Protein AF-A0A6P1Q383-F1 (afdb_monomer)

Mean predicted aligned error: 3.59 Å

Foldseek 3Di:
DQLLVQDPHNPVQVVCVVVVHDRDDGHDPDDCVVVVVVCVVLVNPDPDWDADPVRDIDDDDDDPVRVVVVVVVVVVVD

Organism: NCBI:txid1615494

Radius of gyration: 15.62 Å; Cα contacts (8 Å, |Δi|>4): 56; chains: 1; bounding box: 31×28×39 Å

Nearest PDB structures (foldseek):
  4ilf-assembly1_B  TM=9.843E-01  e=1.082E-07  Salmonella enterica subsp. enterica serovar Typhimurium str. LT2
  4i5q-assembly1_B  TM=9.798E-01  e=1.427E-07  Salmonella enterica subsp. enterica serovar Typhimurium str. LT2
  4npb-assembly1_B  TM=9.916E-01  e=2.480E-07  Yersinia pestis CO92
  1eej-assembly1_A  TM=9.911E-01  e=4.948E-07  Escherichia coli
  1jzd-assembly1_B  TM=9.918E-01  e=6.523E-07  Escherichia coli

Sequence (78 aa):
MKSIWCAKDRNKAFDAAMKGDAVSPADCKTDLAQHYQLGILFGIQGTPAILLENGLMIPGYQGPQEMKQLLDKQKSGN

InterPro domains:
  IPR012336 Thioredoxin-like fold [PF13098] (7-74)
  IPR036249 Thioredoxin-like superfamily [SSF52833] (2-73)
  IPR051470 Thiol:disulfide interchange protein [PTHR35272] (1-74)

Solvent-accessible surface area (backbone atoms only — not comparable to full-atom values): 4860 Å² total; per-residue (Å²): 108,67,24,32,76,37,36,96,52,40,66,64,33,44,54,34,45,77,73,70,44,89,65,69,89,40,78,62,91,79,64,64,64,59,58,53,52,51,37,51,75,74,68,54,88,62,81,51,62,46,74,46,97,89,67,52,74,44,80,48,86,66,56,74,68,60,43,49,55,51,52,53,54,57,59,71,74,108

pLDDT: mean 94.71, std 7.82, range [48.62, 98.5]

Structure (mmCIF, N/CA/C/O backbone):
data_AF-A0A6P1Q383-F1
#
_entry.id   AF-A0A6P1Q383-F1
#
loop_
_atom_site.group_PDB
_atom_site.id
_atom_site.type_symbol
_atom_site.label_atom_id
_atom_site.label_alt_id
_atom_site.label_comp_id
_atom_site.label_asym_id
_atom_site.label_entity_id
_atom_site.label_seq_id
_atom_site.pdbx_PDB_ins_code
_atom_site.Cartn_x
_atom_site.Cartn_y
_atom_site.Cartn_z
_atom_site.occupancy
_atom_site.B_iso_or_equiv
_atom_site.auth_seq_id
_atom_site.auth_comp_id
_atom_site.auth_asym_id
_atom_site.auth_atom_id
_atom_site.pdbx_PDB_model_num
ATOM 1 N N . MET A 1 1 ? 2.770 -2.172 -10.571 1.00 95.12 1 MET A N 1
ATOM 2 C CA . MET A 1 1 ? 2.772 -2.929 -9.293 1.00 95.12 1 MET A CA 1
ATOM 3 C C . MET A 1 1 ? 3.674 -4.161 -9.305 1.00 95.12 1 MET A C 1
ATOM 5 O O . MET A 1 1 ? 4.517 -4.246 -8.424 1.00 95.12 1 MET A O 1
ATOM 9 N N . LYS A 1 2 ? 3.573 -5.085 -10.278 1.00 97.25 2 LYS A N 1
ATOM 10 C CA . LYS A 1 2 ? 4.405 -6.312 -10.322 1.00 97.25 2 LYS A CA 1
ATOM 11 C C . LYS A 1 2 ? 5.900 -6.042 -10.120 1.00 97.25 2 LYS A C 1
ATOM 13 O O . LYS A 1 2 ? 6.495 -6.597 -9.205 1.00 97.25 2 LYS A O 1
ATOM 18 N N . SER A 1 3 ? 6.472 -5.124 -10.896 1.00 98.00 3 SER A N 1
ATOM 19 C CA . SER A 1 3 ? 7.900 -4.803 -10.803 1.00 98.00 3 SER A CA 1
ATOM 20 C C . SER A 1 3 ? 8.303 -4.158 -9.476 1.00 98.00 3 SER A C 1
ATOM 22 O O . SER A 1 3 ? 9.380 -4.451 -8.978 1.00 98.00 3 SER A O 1
ATOM 24 N N . ILE A 1 4 ? 7.417 -3.387 -8.835 1.00 98.25 4 ILE A N 1
ATOM 25 C CA . ILE A 1 4 ? 7.650 -2.858 -7.480 1.00 98.25 4 ILE A CA 1
ATOM 26 C C . ILE A 1 4 ? 7.733 -4.012 -6.467 1.00 98.25 4 ILE A C 1
ATOM 28 O O . ILE A 1 4 ? 8.655 -4.064 -5.661 1.00 98.25 4 ILE A O 1
ATOM 32 N N . TRP A 1 5 ? 6.821 -4.989 -6.544 1.00 98.12 5 TRP A N 1
ATOM 33 C CA . TRP A 1 5 ? 6.804 -6.158 -5.649 1.00 98.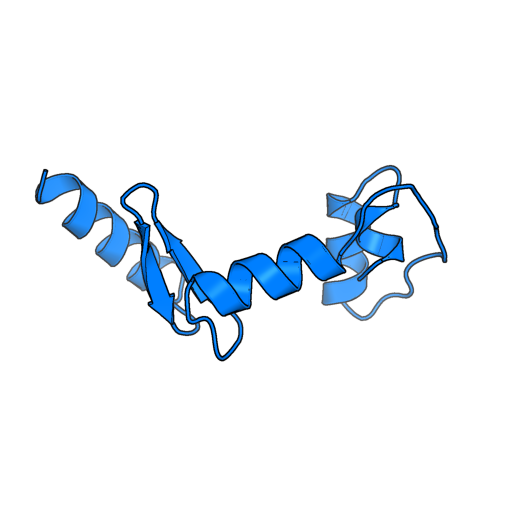12 5 TRP A CA 1
ATOM 34 C C . TRP A 1 5 ? 7.946 -7.144 -5.931 1.00 98.12 5 TRP A C 1
ATOM 36 O O . TRP A 1 5 ? 8.290 -7.958 -5.070 1.00 98.12 5 TRP A O 1
ATOM 46 N N . CYS A 1 6 ? 8.538 -7.074 -7.119 1.00 98.06 6 CYS A N 1
ATOM 47 C CA . CYS A 1 6 ? 9.686 -7.881 -7.517 1.00 98.06 6 CYS A CA 1
ATOM 48 C C . CYS A 1 6 ? 11.027 -7.148 -7.402 1.00 98.06 6 CYS A C 1
ATOM 50 O O . CYS A 1 6 ? 12.067 -7.756 -7.643 1.00 98.06 6 CYS A O 1
ATOM 52 N N . ALA A 1 7 ? 11.032 -5.872 -7.015 1.00 97.81 7 ALA A N 1
ATOM 53 C CA . ALA A 1 7 ? 12.259 -5.131 -6.783 1.00 97.81 7 ALA A CA 1
ATOM 54 C C . ALA A 1 7 ? 13.029 -5.703 -5.582 1.00 97.81 7 ALA A C 1
ATOM 56 O O . ALA A 1 7 ? 12.435 -6.174 -4.609 1.00 97.81 7 ALA A O 1
ATOM 57 N N . LYS A 1 8 ? 14.365 -5.603 -5.632 1.00 96.25 8 LYS A N 1
ATOM 58 C CA . LYS A 1 8 ? 15.244 -5.958 -4.503 1.00 96.25 8 LYS A CA 1
ATOM 59 C C . LYS A 1 8 ? 14.896 -5.153 -3.247 1.00 96.25 8 LYS A C 1
ATOM 61 O O . LYS A 1 8 ? 14.900 -5.698 -2.151 1.00 96.25 8 LYS A O 1
ATOM 66 N N . ASP A 1 9 ? 14.594 -3.871 -3.433 1.00 97.19 9 ASP A N 1
ATOM 67 C CA . ASP A 1 9 ? 14.103 -2.967 -2.399 1.00 97.19 9 ASP A CA 1
ATOM 68 C C . ASP A 1 9 ? 12.714 -2.467 -2.808 1.00 97.19 9 ASP A C 1
ATOM 70 O O . ASP A 1 9 ? 12.568 -1.593 -3.668 1.00 97.19 9 ASP A O 1
ATOM 74 N N . ARG A 1 10 ? 11.684 -3.086 -2.225 1.00 97.69 10 ARG A N 1
ATOM 75 C CA . ARG A 1 10 ? 10.281 -2.782 -2.528 1.00 97.69 10 ARG A CA 1
ATOM 76 C C . ARG A 1 10 ? 9.883 -1.396 -2.034 1.00 97.69 10 ARG A C 1
ATOM 78 O O . ARG A 1 10 ? 9.113 -0.729 -2.717 1.00 97.69 10 ARG A O 1
ATOM 85 N N . ASN A 1 11 ? 10.412 -0.968 -0.885 1.00 98.31 11 ASN A N 1
ATOM 86 C CA . ASN A 1 11 ? 10.135 0.340 -0.299 1.00 98.31 11 ASN A CA 1
ATOM 87 C C . ASN A 1 11 ? 10.625 1.438 -1.239 1.00 98.31 11 ASN A C 1
ATOM 89 O O . ASN A 1 11 ? 9.829 2.253 -1.696 1.00 98.31 11 ASN A O 1
ATOM 93 N N . LYS A 1 12 ? 11.896 1.371 -1.649 1.00 98.06 12 LYS A N 1
ATOM 94 C CA . LYS A 1 12 ? 12.471 2.340 -2.589 1.00 98.06 12 LYS A CA 1
ATOM 95 C C . LYS A 1 12 ? 11.743 2.357 -3.936 1.00 98.06 12 LYS A C 1
ATOM 97 O O . LYS A 1 12 ? 11.539 3.425 -4.509 1.00 98.06 12 LYS A O 1
ATOM 102 N N . ALA A 1 13 ? 11.357 1.190 -4.455 1.00 98.31 13 ALA A N 1
ATOM 103 C CA . ALA A 1 13 ? 10.624 1.100 -5.718 1.00 98.31 13 ALA A CA 1
ATOM 104 C C . ALA A 1 13 ? 9.202 1.680 -5.619 1.00 98.31 13 ALA A C 1
ATOM 106 O O . ALA A 1 13 ? 8.732 2.312 -6.563 1.00 98.31 13 ALA A O 1
ATOM 107 N N . PHE A 1 14 ? 8.521 1.482 -4.489 1.00 98.50 14 PHE A N 1
ATOM 108 C CA . PHE A 1 14 ? 7.203 2.063 -4.252 1.00 98.50 14 PHE A CA 1
ATOM 109 C C . PHE A 1 14 ? 7.290 3.582 -4.065 1.00 98.50 14 PHE A C 1
ATOM 111 O O . PHE A 1 14 ? 6.518 4.303 -4.688 1.00 98.50 14 PHE A O 1
ATOM 118 N N . ASP A 1 15 ? 8.275 4.074 -3.307 1.00 98.50 15 ASP A N 1
ATOM 119 C CA . ASP A 1 15 ? 8.517 5.510 -3.124 1.00 98.50 15 ASP A CA 1
ATOM 120 C C . ASP A 1 15 ? 8.757 6.222 -4.460 1.00 98.50 15 ASP A C 1
ATOM 122 O O . ASP A 1 15 ? 8.190 7.286 -4.703 1.00 98.50 15 ASP A O 1
ATOM 126 N N . ALA A 1 16 ? 9.574 5.629 -5.339 1.00 98.25 16 ALA A N 1
ATOM 127 C CA . ALA A 1 16 ? 9.813 6.137 -6.689 1.00 98.25 16 ALA A CA 1
ATOM 128 C C . ALA A 1 16 ? 8.506 6.197 -7.500 1.00 98.25 16 ALA A C 1
ATOM 130 O O . ALA A 1 16 ? 8.154 7.247 -8.034 1.00 98.25 16 ALA A O 1
ATOM 131 N N . ALA A 1 17 ? 7.726 5.111 -7.511 1.00 98.12 17 ALA A N 1
ATOM 132 C CA . ALA A 1 17 ? 6.447 5.074 -8.220 1.00 98.12 17 ALA A CA 1
ATOM 133 C C . ALA A 1 17 ? 5.456 6.138 -7.721 1.00 98.12 17 ALA A C 1
ATOM 135 O O . ALA A 1 17 ? 4.806 6.797 -8.528 1.00 98.12 17 ALA A O 1
ATOM 136 N N . MET A 1 18 ? 5.354 6.330 -6.402 1.00 97.81 18 MET A N 1
ATOM 137 C CA . MET A 1 18 ? 4.452 7.317 -5.799 1.00 97.81 18 MET A CA 1
ATOM 138 C C . MET A 1 18 ? 4.886 8.764 -6.066 1.00 97.81 18 MET A C 1
ATOM 140 O O . MET A 1 18 ? 4.045 9.659 -6.053 1.00 97.81 18 MET A O 1
ATOM 144 N N . LYS A 1 19 ? 6.175 9.001 -6.344 1.00 98.25 19 LYS A N 1
ATOM 145 C CA . LYS A 1 19 ? 6.701 10.297 -6.812 1.00 98.25 19 LYS A CA 1
ATOM 146 C C . LYS A 1 19 ? 6.488 10.533 -8.311 1.00 98.25 19 LYS A C 1
ATOM 148 O O . LYS A 1 19 ? 6.694 11.651 -8.772 1.00 98.25 19 LYS A O 1
ATOM 153 N N . GLY A 1 20 ? 6.063 9.511 -9.056 1.00 97.75 20 GLY A N 1
ATOM 154 C CA . GLY A 1 20 ? 5.931 9.548 -10.514 1.00 97.75 20 GLY A CA 1
ATOM 155 C C . GLY A 1 20 ? 7.202 9.146 -11.270 1.00 97.75 20 GLY A C 1
ATOM 156 O O . GLY A 1 20 ? 7.233 9.254 -12.495 1.00 97.75 20 GLY A O 1
ATOM 157 N N . ASP A 1 21 ? 8.232 8.661 -10.571 1.00 98.06 21 ASP A N 1
ATOM 158 C CA . ASP A 1 21 ? 9.469 8.188 -11.190 1.00 98.06 21 ASP A CA 1
ATOM 159 C C . ASP A 1 21 ? 9.277 6.810 -11.847 1.00 98.06 21 ASP A C 1
ATOM 161 O O . ASP A 1 21 ? 8.443 5.991 -11.444 1.00 98.06 21 ASP A O 1
ATOM 165 N N . ALA A 1 22 ? 10.103 6.515 -12.853 1.00 95.31 22 ALA A N 1
ATOM 166 C CA . ALA A 1 22 ? 10.104 5.211 -13.502 1.00 95.31 22 ALA A CA 1
ATOM 167 C C . ALA A 1 22 ? 10.635 4.114 -12.562 1.00 95.31 22 ALA A C 1
ATOM 169 O O . ALA A 1 22 ? 11.689 4.249 -11.940 1.00 95.31 22 ALA A O 1
ATOM 170 N N . VAL A 1 23 ? 9.938 2.977 -12.522 1.00 96.81 23 VAL A N 1
ATOM 171 C CA . VAL A 1 23 ? 10.393 1.766 -11.829 1.00 96.81 23 VAL A CA 1
ATOM 172 C C . VAL A 1 23 ? 10.901 0.770 -12.858 1.00 96.81 23 VAL A C 1
ATOM 174 O O . VAL A 1 23 ? 10.174 0.409 -13.783 1.00 96.81 23 VAL A O 1
ATOM 177 N N . SER A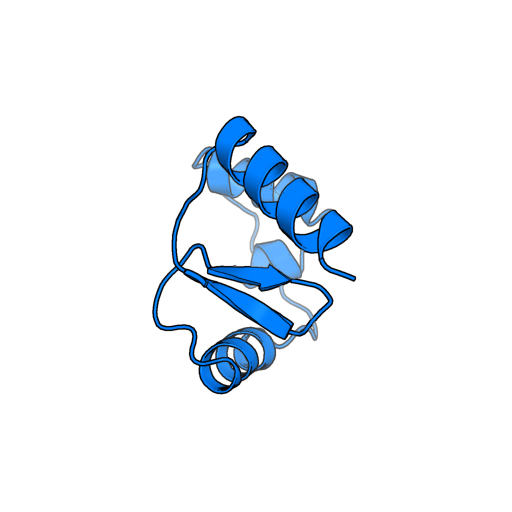 1 24 ? 12.137 0.300 -12.680 1.00 95.50 24 SER A N 1
ATOM 178 C CA . SER A 1 24 ? 12.730 -0.700 -13.567 1.00 95.50 24 SER A CA 1
ATOM 179 C C . SER A 1 24 ? 11.855 -1.956 -13.652 1.00 95.50 24 SER A C 1
ATOM 181 O O . SER A 1 24 ? 11.433 -2.472 -12.610 1.00 95.50 24 SER A O 1
ATOM 183 N N . PRO A 1 25 ? 11.608 -2.489 -14.863 1.00 96.62 25 PRO A N 1
ATOM 184 C CA . PRO A 1 25 ? 10.909 -3.753 -15.027 1.00 96.62 25 PRO A CA 1
ATOM 185 C C . PRO A 1 25 ? 11.623 -4.875 -14.273 1.00 96.62 25 PRO A C 1
ATOM 187 O O . PRO A 1 25 ? 12.831 -5.064 -14.391 1.00 96.62 25 PRO A O 1
ATOM 190 N N . ALA A 1 26 ? 10.853 -5.616 -13.491 1.00 96.69 26 ALA A N 1
ATOM 191 C CA . ALA A 1 26 ? 11.311 -6.767 -12.731 1.00 96.69 26 ALA A CA 1
ATOM 192 C C . ALA A 1 26 ? 10.193 -7.807 -12.668 1.00 96.69 26 ALA A C 1
ATOM 194 O O . ALA A 1 26 ? 9.010 -7.445 -12.601 1.00 96.69 26 ALA A O 1
ATOM 195 N N . ASP A 1 27 ? 10.589 -9.077 -12.651 1.00 96.62 27 ASP A N 1
ATOM 196 C CA . ASP A 1 27 ? 9.698 -10.220 -12.495 1.00 96.62 27 ASP A CA 1
ATOM 197 C C . ASP A 1 27 ? 10.223 -11.186 -11.424 1.00 96.62 27 ASP A C 1
ATOM 199 O O . ASP A 1 27 ? 11.416 -11.243 -11.126 1.00 96.62 27 ASP A O 1
ATOM 203 N N . CYS A 1 28 ? 9.299 -11.892 -10.782 1.00 96.50 28 CYS A N 1
ATOM 204 C CA . CYS A 1 28 ? 9.533 -12.788 -9.659 1.00 96.50 28 CYS A CA 1
ATOM 205 C C . CYS A 1 28 ? 8.299 -13.673 -9.429 1.00 96.50 28 CYS A C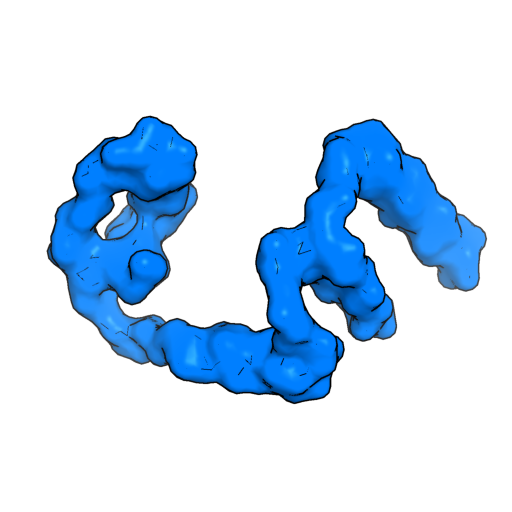 1
ATOM 207 O O . CYS A 1 28 ? 7.233 -13.452 -10.001 1.00 96.50 28 CYS A O 1
ATOM 209 N N . LYS A 1 29 ? 8.396 -14.648 -8.520 1.00 97.50 29 LYS A N 1
ATOM 210 C CA . LYS A 1 29 ? 7.307 -15.604 -8.244 1.00 97.50 29 LYS A CA 1
ATOM 211 C C . LYS A 1 29 ? 6.077 -15.011 -7.536 1.00 97.50 29 LYS A C 1
ATOM 213 O O . LYS A 1 29 ? 5.074 -15.700 -7.421 1.00 97.50 29 LYS A O 1
ATOM 218 N N . THR A 1 30 ? 6.135 -13.769 -7.050 1.00 96.81 30 THR A N 1
ATOM 219 C CA . THR A 1 30 ? 5.019 -13.135 -6.326 1.00 96.81 30 THR A CA 1
ATOM 220 C C . THR A 1 30 ? 3.796 -12.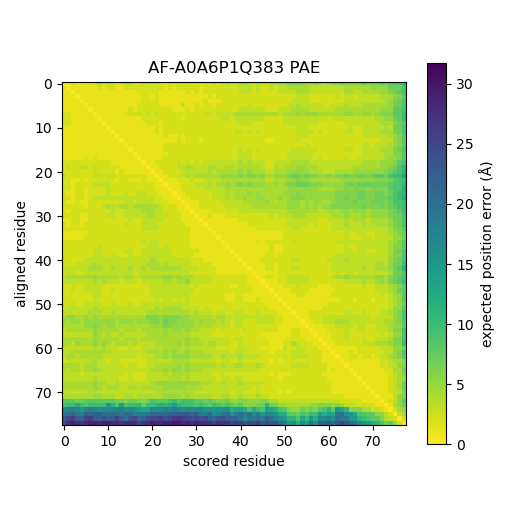977 -7.226 1.00 96.81 30 THR A C 1
ATOM 222 O O . THR A 1 30 ? 3.851 -12.234 -8.207 1.00 96.81 30 THR A O 1
ATOM 225 N N . ASP A 1 31 ? 2.687 -13.619 -6.875 1.00 97.31 31 ASP A N 1
ATOM 226 C CA . ASP A 1 31 ? 1.425 -13.527 -7.605 1.00 97.31 31 ASP A CA 1
ATOM 227 C C . ASP A 1 31 ? 0.528 -12.418 -7.030 1.00 97.31 31 ASP A C 1
ATOM 229 O O . AS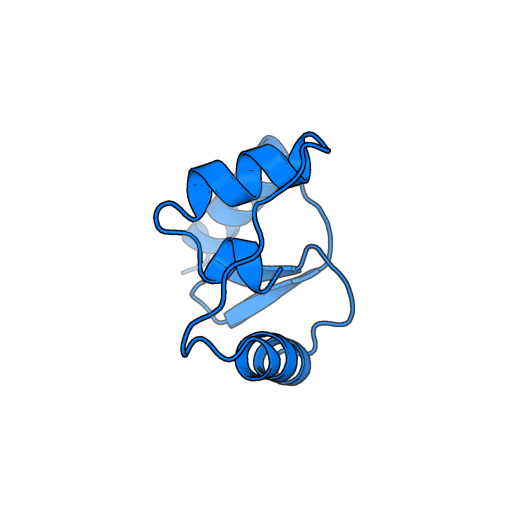P A 1 31 ? -0.049 -12.550 -5.952 1.00 97.31 31 ASP A O 1
ATOM 233 N N . LEU A 1 32 ? 0.403 -11.300 -7.753 1.00 97.12 32 LEU A N 1
ATOM 234 C CA . LEU A 1 32 ? -0.435 -10.178 -7.321 1.00 97.12 32 LEU A CA 1
ATOM 235 C C . LEU A 1 32 ? -1.936 -10.457 -7.451 1.00 97.12 32 LEU A C 1
ATOM 237 O O . LEU A 1 32 ? -2.724 -9.761 -6.805 1.00 97.12 32 LEU A O 1
ATOM 241 N N . ALA A 1 33 ? -2.341 -11.463 -8.234 1.00 97.81 33 ALA A N 1
ATOM 242 C CA . ALA A 1 33 ? -3.745 -11.847 -8.327 1.00 97.81 33 ALA A CA 1
ATOM 243 C C . ALA A 1 33 ? -4.265 -12.343 -6.971 1.00 97.81 33 ALA A C 1
ATOM 245 O O . ALA A 1 33 ? -5.403 -12.054 -6.617 1.00 97.81 33 ALA A O 1
ATOM 246 N N . GLN A 1 34 ? -3.414 -12.987 -6.163 1.00 98.19 34 GLN A N 1
ATOM 247 C CA . GLN A 1 34 ? -3.777 -13.420 -4.811 1.00 98.19 34 GLN A CA 1
ATOM 248 C C . GLN A 1 34 ? -4.056 -12.239 -3.877 1.00 98.19 34 GLN A C 1
ATOM 250 O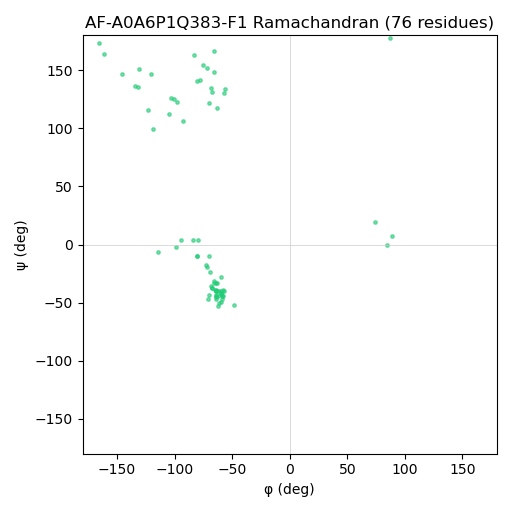 O . GLN A 1 34 ? -5.010 -12.289 -3.107 1.00 98.19 34 GLN A O 1
ATOM 255 N N . HIS A 1 35 ? -3.286 -11.149 -3.970 1.00 97.69 35 HIS A N 1
ATOM 256 C CA . HIS A 1 35 ? -3.552 -9.940 -3.179 1.00 97.69 35 HIS A CA 1
ATOM 257 C C . HIS A 1 35 ? -4.893 -9.310 -3.570 1.00 97.69 35 HIS A C 1
ATOM 259 O O . HIS A 1 35 ? -5.685 -8.935 -2.708 1.00 97.69 35 HIS A O 1
ATOM 265 N N . TYR A 1 36 ? -5.148 -9.213 -4.877 1.00 98.06 36 TYR A N 1
ATOM 266 C CA . TYR A 1 36 ? -6.388 -8.656 -5.407 1.00 98.06 36 TYR A CA 1
ATOM 267 C C . TYR A 1 36 ? -7.606 -9.506 -5.014 1.00 98.06 36 TYR A C 1
ATOM 269 O O . TYR A 1 36 ? -8.586 -8.978 -4.491 1.00 98.06 36 TYR A O 1
ATOM 277 N N . GLN A 1 37 ? -7.512 -10.829 -5.174 1.00 98.06 37 GLN A N 1
ATOM 278 C CA . GLN A 1 37 ? -8.575 -11.764 -4.812 1.00 98.06 37 GLN A CA 1
ATOM 279 C C . GLN A 1 37 ? -8.859 -11.756 -3.310 1.00 98.06 37 GLN A C 1
ATOM 281 O O . GLN A 1 37 ? -10.021 -11.789 -2.909 1.00 98.06 37 GLN A O 1
ATOM 286 N N . LEU A 1 38 ? -7.820 -11.674 -2.474 1.00 96.81 38 LEU A N 1
ATOM 287 C CA . LEU A 1 38 ? -7.994 -11.532 -1.033 1.00 96.81 38 LEU A CA 1
ATOM 288 C C . LEU A 1 38 ? -8.769 -10.252 -0.694 1.00 96.81 38 LEU A C 1
ATOM 290 O O . LEU A 1 38 ? -9.676 -10.291 0.131 1.00 96.81 38 LEU A O 1
ATOM 294 N N . GLY A 1 39 ? -8.472 -9.141 -1.374 1.00 96.38 39 GLY A N 1
ATOM 295 C CA . GLY A 1 39 ? -9.231 -7.901 -1.217 1.00 96.38 39 GLY A CA 1
ATOM 296 C C . GLY A 1 39 ? -10.715 -8.065 -1.554 1.00 96.38 39 GLY A C 1
ATOM 297 O O . GLY A 1 39 ? -11.565 -7.636 -0.775 1.00 96.38 39 GLY A O 1
ATOM 298 N N . ILE A 1 40 ? -11.033 -8.757 -2.653 1.00 96.88 40 ILE A N 1
ATOM 299 C CA . ILE A 1 40 ? -12.421 -9.086 -3.024 1.00 96.88 40 ILE A CA 1
ATOM 300 C C . ILE A 1 40 ? -13.107 -9.904 -1.921 1.00 96.88 40 ILE A C 1
ATOM 302 O O . ILE A 1 40 ? -14.245 -9.605 -1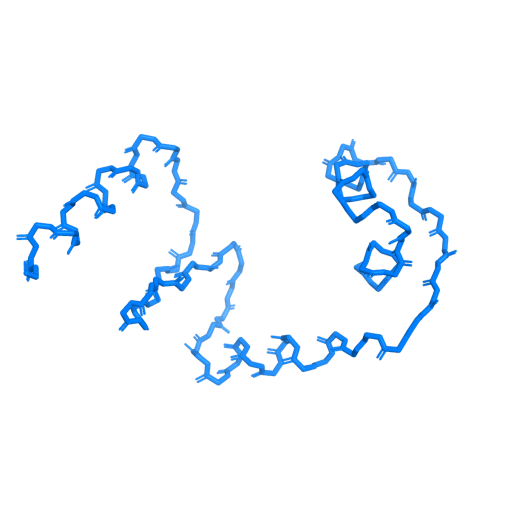.565 1.00 96.88 40 ILE A O 1
ATOM 306 N N . LEU A 1 41 ? -12.425 -10.903 -1.349 1.00 96.06 41 LEU A N 1
ATOM 307 C CA . LEU A 1 41 ? -12.980 -11.739 -0.275 1.00 96.06 41 LEU A CA 1
ATOM 308 C C . LEU A 1 41 ? -13.278 -10.944 1.005 1.00 96.06 41 LEU A C 1
ATOM 310 O O . LEU A 1 41 ? -14.256 -11.235 1.685 1.00 96.06 41 LEU A O 1
ATOM 314 N N . PHE A 1 42 ? -12.485 -9.912 1.303 1.00 95.06 42 PHE A N 1
ATOM 315 C CA . PHE A 1 42 ? -12.754 -8.968 2.393 1.00 95.06 42 PHE A CA 1
ATOM 316 C C . PHE A 1 42 ? -13.800 -7.892 2.041 1.00 95.06 42 PHE A C 1
ATOM 318 O O . PHE A 1 42 ? -14.054 -6.996 2.845 1.00 95.06 42 PHE A O 1
ATOM 325 N N . GLY A 1 43 ? -14.409 -7.951 0.852 1.00 95.25 43 GLY A N 1
ATOM 326 C CA . GLY A 1 43 ? -15.417 -6.989 0.406 1.00 95.25 43 GLY A CA 1
ATOM 327 C C . GLY A 1 43 ? -14.850 -5.621 0.012 1.00 95.25 43 GLY A C 1
ATOM 328 O O . GLY A 1 43 ? -15.594 -4.639 -0.026 1.00 95.25 43 GLY A O 1
ATOM 329 N N . ILE A 1 44 ? -13.546 -5.527 -0.276 1.00 96.69 44 ILE A N 1
ATOM 330 C CA . ILE A 1 44 ? -12.901 -4.282 -0.709 1.00 96.69 44 ILE A CA 1
ATOM 331 C C . ILE A 1 44 ? -13.375 -3.926 -2.122 1.00 96.69 44 ILE A C 1
ATOM 333 O O . ILE A 1 44 ? -13.174 -4.684 -3.068 1.00 96.69 44 ILE A O 1
ATOM 337 N N . GLN A 1 45 ? -13.960 -2.735 -2.265 1.00 95.62 45 GLN A N 1
ATOM 338 C CA . GLN A 1 45 ? -14.476 -2.211 -3.540 1.00 95.62 45 GLN A CA 1
ATOM 339 C C . GLN A 1 45 ? -13.712 -0.976 -4.046 1.00 95.62 45 GLN A C 1
ATOM 341 O O . GLN A 1 45 ? -13.949 -0.512 -5.158 1.00 95.62 45 GLN A O 1
ATOM 346 N N . GLY A 1 46 ? -12.786 -0.434 -3.250 1.00 95.94 46 GLY A N 1
ATOM 347 C CA . GLY A 1 46 ? -12.009 0.755 -3.594 1.00 95.94 46 GLY A CA 1
ATOM 348 C C . GLY A 1 46 ? -10.745 0.882 -2.748 1.00 95.94 46 GLY A C 1
ATOM 349 O O . GLY A 1 46 ? -10.605 0.217 -1.725 1.00 95.94 46 GLY A O 1
ATOM 350 N N . THR A 1 47 ? -9.815 1.730 -3.187 1.00 97.19 47 THR A N 1
ATOM 351 C CA . THR A 1 47 ? -8.527 1.973 -2.518 1.00 97.19 47 THR A CA 1
ATOM 352 C C . THR A 1 47 ? -8.367 3.449 -2.125 1.00 97.19 47 THR A C 1
ATOM 354 O O . THR A 1 47 ? -8.795 4.305 -2.899 1.00 97.19 47 THR A O 1
ATOM 357 N N . PRO A 1 48 ? -7.689 3.776 -1.007 1.00 97.62 48 PRO A N 1
ATOM 358 C CA . PRO A 1 48 ? -7.121 2.842 -0.033 1.00 97.62 48 PRO A CA 1
ATOM 359 C C . PRO A 1 48 ? -8.211 2.151 0.804 1.00 97.62 48 PRO A C 1
ATOM 361 O O . PRO A 1 48 ? -9.294 2.693 1.003 1.00 97.62 48 PRO A O 1
ATOM 364 N N . ALA A 1 49 ? -7.912 0.941 1.271 1.00 97.81 49 ALA A N 1
ATOM 365 C CA . ALA A 1 49 ? -8.743 0.167 2.189 1.00 97.81 49 ALA A CA 1
ATOM 366 C C . ALA A 1 49 ? -7.846 -0.415 3.281 1.00 97.81 49 ALA A C 1
ATOM 368 O O . ALA A 1 49 ? -6.738 -0.876 2.994 1.00 97.81 49 ALA A O 1
ATOM 369 N N . ILE A 1 50 ? -8.300 -0.341 4.529 1.00 97.00 50 ILE A N 1
ATOM 370 C CA . ILE A 1 50 ? -7.469 -0.595 5.708 1.00 97.00 50 ILE A CA 1
ATOM 371 C C . ILE A 1 50 ? -8.127 -1.712 6.507 1.00 97.00 50 ILE A C 1
ATOM 373 O O . ILE A 1 50 ? -9.245 -1.560 6.987 1.00 97.00 50 ILE A O 1
ATOM 377 N N . LEU A 1 51 ? -7.440 -2.847 6.620 1.00 95.12 51 LEU A N 1
ATOM 378 C CA . LEU A 1 51 ? -7.874 -3.990 7.420 1.00 95.12 51 LEU A CA 1
ATOM 379 C C . LEU A 1 51 ? -7.163 -3.945 8.772 1.00 95.12 51 LEU A C 1
ATOM 381 O O . LEU A 1 51 ? -5.934 -3.907 8.823 1.00 95.12 51 LEU A O 1
ATOM 385 N N . LEU A 1 52 ? -7.936 -3.921 9.856 1.00 94.62 52 LEU A N 1
ATOM 386 C CA . LEU A 1 52 ? -7.420 -3.959 11.221 1.00 94.62 52 LEU A CA 1
ATOM 387 C C . LEU A 1 52 ? -7.125 -5.397 11.667 1.00 94.62 52 LEU A C 1
ATOM 389 O O . LEU A 1 52 ? -7.643 -6.359 11.103 1.00 94.62 52 LEU A O 1
ATOM 393 N N . GLU A 1 53 ? -6.338 -5.541 12.735 1.00 92.00 53 GLU A N 1
ATOM 394 C CA . GLU A 1 53 ? -5.958 -6.846 13.304 1.00 92.00 53 GLU A CA 1
ATOM 395 C C . GLU A 1 53 ? -7.163 -7.689 13.757 1.00 92.00 53 GLU A C 1
ATOM 397 O O . GLU A 1 53 ? -7.107 -8.914 13.721 1.00 92.00 53 GLU A O 1
ATOM 402 N N . ASN A 1 54 ? -8.274 -7.048 14.134 1.00 90.62 54 ASN A N 1
ATOM 403 C CA . ASN A 1 54 ? -9.524 -7.717 14.509 1.00 90.62 54 ASN A CA 1
ATOM 404 C C . ASN A 1 54 ? -10.419 -8.087 13.306 1.00 90.62 54 ASN A C 1
ATOM 406 O O . ASN A 1 54 ? -11.537 -8.558 13.501 1.00 90.62 54 ASN A O 1
ATOM 410 N N . GLY A 1 55 ? -9.961 -7.850 12.072 1.00 90.06 55 GLY A N 1
ATOM 411 C CA . GLY A 1 55 ? -10.708 -8.121 10.843 1.00 90.06 55 GLY A CA 1
ATOM 412 C C . GLY A 1 55 ? -11.676 -7.014 10.414 1.00 90.06 55 GLY A C 1
ATOM 413 O O . GLY A 1 55 ? -12.305 -7.146 9.365 1.00 90.06 55 GLY A O 1
ATOM 414 N N . LEU A 1 56 ? -11.791 -5.912 11.168 1.00 91.31 56 LEU A N 1
ATOM 415 C CA . LEU A 1 56 ? -12.596 -4.762 10.752 1.00 91.31 56 LEU A CA 1
ATOM 416 C C . LEU A 1 56 ? -11.967 -4.081 9.528 1.00 91.31 56 LEU A C 1
ATOM 418 O O . LEU A 1 56 ? -10.779 -3.755 9.527 1.00 91.31 56 LEU A O 1
ATOM 422 N N . MET A 1 57 ? -12.783 -3.818 8.508 1.00 93.75 57 MET A N 1
ATOM 423 C CA . MET A 1 57 ? -12.383 -3.095 7.301 1.00 93.75 57 MET A CA 1
ATOM 424 C C . MET A 1 57 ? -12.843 -1.636 7.370 1.00 93.75 57 MET A C 1
ATOM 426 O O . MET A 1 57 ? -14.028 -1.357 7.549 1.00 93.75 57 MET A O 1
ATOM 430 N N . ILE A 1 58 ? -11.899 -0.710 7.206 1.00 94.50 58 ILE A N 1
ATOM 431 C CA . ILE A 1 58 ? -12.139 0.729 7.092 1.00 94.50 58 ILE A CA 1
ATOM 432 C C . ILE A 1 58 ? -11.970 1.119 5.617 1.00 94.50 58 ILE A C 1
ATOM 434 O O . ILE A 1 58 ? -10.849 1.059 5.093 1.00 94.50 58 ILE A O 1
ATOM 438 N N . PRO A 1 59 ? -13.052 1.522 4.930 1.00 95.25 59 PRO A N 1
ATOM 439 C CA . PRO A 1 59 ? -12.969 1.963 3.548 1.00 95.25 59 PRO A CA 1
ATOM 440 C C . PRO A 1 59 ? -12.480 3.412 3.462 1.00 95.25 5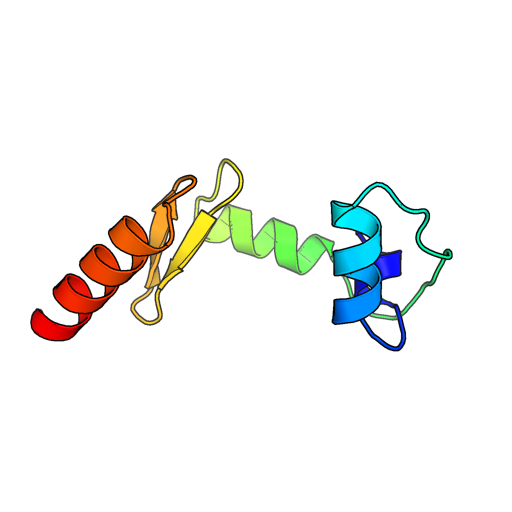9 PRO A C 1
ATOM 442 O O . PRO A 1 59 ? -12.916 4.281 4.218 1.00 95.25 59 PRO A O 1
ATOM 445 N N . GLY A 1 60 ? -11.632 3.688 2.473 1.00 96.38 60 GLY A N 1
ATOM 446 C CA . GLY A 1 60 ? -11.227 5.042 2.116 1.00 96.38 60 GLY A CA 1
ATOM 447 C C . GLY A 1 60 ? -10.033 5.584 2.899 1.00 96.38 60 GLY A C 1
ATOM 448 O O . GLY A 1 60 ? -9.444 4.940 3.769 1.00 96.38 60 GLY A O 1
ATOM 449 N N . TYR A 1 61 ? -9.643 6.799 2.522 1.00 97.31 61 TYR A N 1
ATOM 450 C CA . TYR A 1 61 ? -8.522 7.511 3.123 1.00 97.31 61 TYR A CA 1
ATOM 451 C C . TYR A 1 61 ? -8.905 8.113 4.477 1.00 97.31 61 TYR A C 1
ATOM 453 O O . TYR A 1 61 ? -9.992 8.662 4.644 1.00 97.31 61 TYR A O 1
ATOM 461 N N . GLN A 1 62 ? -7.965 8.054 5.416 1.00 95.75 62 GLN A N 1
ATOM 462 C CA . GLN A 1 62 ? -7.995 8.778 6.680 1.00 95.75 62 GLN A CA 1
ATOM 463 C C . GLN A 1 62 ? -6.634 9.442 6.868 1.00 95.75 62 GLN A C 1
ATOM 465 O O . GLN A 1 62 ? -5.599 8.807 6.640 1.00 95.75 62 GLN A O 1
ATOM 470 N N . GLY A 1 63 ? -6.635 10.707 7.284 1.00 97.81 63 GLY A N 1
ATOM 471 C CA . GLY A 1 63 ? -5.404 11.411 7.610 1.00 97.81 63 GLY A CA 1
ATOM 472 C C . GLY A 1 63 ? -4.709 10.815 8.839 1.00 97.81 63 GLY A C 1
ATOM 473 O O . GLY A 1 63 ? -5.299 10.019 9.578 1.00 97.81 63 GLY A O 1
ATOM 474 N N . PRO A 1 64 ? -3.436 11.172 9.086 1.00 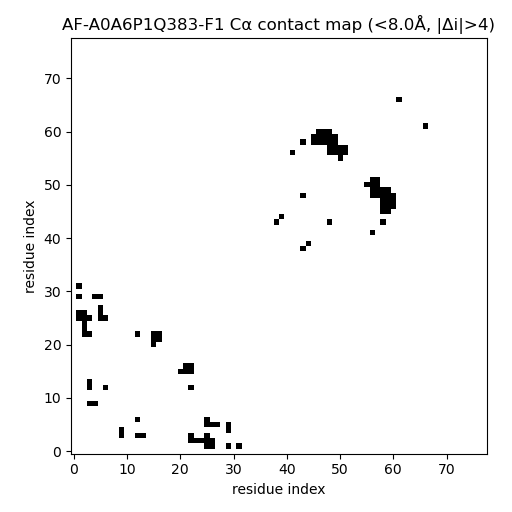98.06 64 PRO A N 1
ATOM 475 C CA . PRO A 1 64 ? -2.680 10.597 10.196 1.00 98.06 64 PRO A CA 1
ATOM 476 C C . PRO A 1 64 ? -3.334 10.815 11.569 1.00 98.06 64 PRO A C 1
ATOM 478 O O . PRO A 1 64 ? -3.323 9.907 12.402 1.00 98.06 64 PRO A O 1
ATOM 481 N N . GLN A 1 65 ? -3.912 11.998 11.812 1.00 97.88 65 GLN A N 1
ATOM 482 C CA . GLN A 1 65 ? -4.536 12.331 13.097 1.00 97.88 65 GLN A CA 1
ATOM 483 C C . GLN A 1 65 ? -5.841 11.554 13.298 1.00 97.88 65 GLN A C 1
ATOM 485 O O . GLN A 1 65 ? -6.037 10.943 14.350 1.00 97.88 65 GLN A O 1
ATOM 490 N N . GLU A 1 66 ? -6.699 11.520 12.279 1.00 96.62 66 GLU A N 1
ATOM 491 C CA . GLU A 1 66 ? -7.976 10.808 12.294 1.00 96.62 66 GLU A CA 1
ATOM 492 C C . GLU A 1 66 ? -7.760 9.301 12.438 1.00 96.62 66 GLU A C 1
ATOM 494 O O . GLU A 1 66 ? -8.405 8.654 13.265 1.00 96.62 66 GLU A O 1
ATOM 499 N N . MET A 1 67 ? -6.794 8.744 11.699 1.00 97.25 67 MET A N 1
ATOM 500 C CA . MET A 1 67 ? -6.450 7.330 11.799 1.00 97.25 67 MET A CA 1
ATOM 501 C C . MET A 1 67 ? -5.937 6.977 13.198 1.00 97.25 67 MET A C 1
ATOM 503 O O . MET A 1 67 ? -6.371 5.985 13.781 1.00 97.25 67 MET A O 1
ATOM 507 N N . LYS A 1 68 ? -5.059 7.799 13.787 1.00 96.75 68 LYS A N 1
ATOM 508 C CA . LYS A 1 68 ? -4.568 7.561 15.152 1.00 96.75 68 LYS A CA 1
ATOM 509 C C . LYS A 1 68 ? -5.713 7.537 16.164 1.00 96.75 68 LYS A C 1
ATOM 511 O O . LYS A 1 68 ? -5.786 6.611 16.969 1.00 96.75 68 LYS A O 1
ATOM 516 N N . GLN A 1 69 ? -6.620 8.511 16.093 1.00 96.25 69 GLN A N 1
ATOM 517 C CA . GLN A 1 69 ? -7.792 8.563 16.969 1.00 96.25 69 GLN A CA 1
ATOM 518 C C . GLN A 1 69 ? -8.701 7.343 16.789 1.00 96.25 69 GLN A C 1
ATOM 520 O O . GLN A 1 69 ? -9.215 6.810 17.773 1.00 96.25 69 GLN A O 1
ATOM 525 N N . LEU A 1 70 ? -8.899 6.889 15.549 1.00 93.94 70 LEU A N 1
ATOM 526 C CA . LEU A 1 70 ? -9.674 5.688 15.251 1.00 93.94 70 LEU A CA 1
ATOM 527 C C . LEU A 1 70 ? -9.034 4.454 15.898 1.00 93.94 70 LEU A C 1
ATOM 529 O O . LEU A 1 70 ? -9.716 3.717 16.611 1.00 93.94 70 LEU A O 1
ATOM 533 N N . LEU A 1 71 ? -7.731 4.250 15.697 1.00 95.06 71 LEU A N 1
ATOM 534 C CA . LEU A 1 71 ? -7.005 3.096 16.233 1.00 95.06 71 LEU A CA 1
ATOM 535 C C . LEU A 1 71 ? -6.978 3.082 17.768 1.00 95.06 71 LEU A C 1
ATOM 537 O O . LEU A 1 71 ? -7.146 2.023 18.368 1.00 95.06 71 LEU A O 1
ATOM 541 N N . ASP A 1 72 ? -6.818 4.239 18.414 1.00 95.25 72 ASP A N 1
ATOM 542 C CA . ASP A 1 72 ? -6.841 4.340 19.880 1.00 95.25 72 ASP A CA 1
ATOM 543 C C . ASP A 1 72 ? -8.213 3.958 20.461 1.00 95.25 72 ASP A C 1
ATOM 545 O O . ASP A 1 72 ? -8.294 3.244 21.466 1.00 95.25 72 ASP A O 1
ATOM 549 N N . LYS A 1 73 ? -9.303 4.379 19.802 1.00 90.81 73 LYS A N 1
ATOM 550 C CA . LYS A 1 73 ? -10.671 3.999 20.189 1.00 90.81 73 LYS A CA 1
ATOM 551 C C . LYS A 1 73 ? -10.907 2.494 20.050 1.00 90.81 73 LYS A C 1
ATOM 553 O O . LYS A 1 73 ? -11.530 1.911 20.929 1.00 90.81 73 LYS A O 1
ATOM 558 N N . GLN A 1 74 ? -10.390 1.865 18.992 1.00 87.06 74 GLN A N 1
ATOM 559 C CA . GLN A 1 74 ? -10.514 0.414 18.792 1.00 87.06 74 GLN A CA 1
ATOM 560 C C . GLN A 1 74 ? -9.724 -0.388 19.834 1.00 87.06 74 GLN A C 1
ATOM 562 O O . GLN A 1 74 ? -10.216 -1.401 20.318 1.00 87.06 74 GLN A O 1
ATOM 567 N N . LYS A 1 75 ? -8.536 0.082 20.239 1.00 79.31 75 LYS A N 1
ATOM 568 C CA . LYS A 1 75 ? -7.749 -0.565 21.305 1.00 79.31 75 LYS A CA 1
ATOM 569 C C . LYS A 1 75 ? -8.420 -0.504 22.673 1.00 79.31 75 LYS A C 1
ATOM 571 O O . LYS A 1 75 ? -8.250 -1.420 23.461 1.00 79.31 75 LYS A O 1
ATOM 576 N N . SER A 1 76 ? -9.152 0.572 22.949 1.00 69.00 76 SER A N 1
ATOM 577 C CA . SER A 1 76 ? -9.803 0.795 24.247 1.00 69.00 76 SER A CA 1
ATOM 578 C C . SER A 1 76 ? -11.131 0.038 24.399 1.00 69.00 76 SER A C 1
ATOM 580 O O . SER A 1 76 ? -11.714 0.046 25.478 1.00 69.00 76 SER A O 1
ATOM 582 N N . GLY A 1 77 ? -11.637 -0.557 23.312 1.00 60.09 77 GLY A N 1
ATOM 583 C CA . GLY A 1 77 ? -12.877 -1.337 23.278 1.00 60.09 77 GLY A CA 1
ATOM 584 C C . GLY A 1 77 ? -12.693 -2.849 23.456 1.00 60.09 77 GLY A C 1
ATOM 585 O O . GLY A 1 77 ? -13.687 -3.564 23.352 1.00 60.09 77 GLY A O 1
ATOM 586 N N . ASN A 1 78 ? -11.459 -3.311 23.697 1.00 48.62 78 ASN A N 1
ATOM 587 C CA . ASN A 1 78 ? -11.095 -4.704 23.979 1.00 48.62 78 ASN A CA 1
ATOM 588 C C . ASN A 1 78 ? -10.607 -4.868 25.420 1.00 48.62 78 ASN A C 1
ATOM 590 O O . ASN A 1 78 ? -9.823 -4.003 25.871 1.00 48.62 78 ASN A O 1
#

Secondary structure (DSSP, 8-state):
-HHHHHSSSHHHHHHHHHHTPPPPP---S--HHHHHHHHHHTT--SSSEEE-TTS-EEES---HHHHHHHHHHHHTT-